Protein AF-A0A2D0IT79-F1 (afdb_monomer)

pLDDT: mean 73.41, std 15.83, range [39.12, 92.62]

Sequence (109 aa):
MIFGWNEYVKFNNNEHPEFQNVFTTPKIVFSVLTYDSQENYNDIENCFKNKEFHITIGNEKYNLGKRARSLVGTIPYEIISWYEGHDSLKFGTELKKAGETKRLCMNWI

Solvent-accessible surface area (backbone atoms only — not comparable to full-atom values): 6517 Å² total; per-residue (Å²): 122,54,84,48,82,60,78,78,78,82,69,61,66,87,82,49,62,91,57,75,80,79,71,92,67,50,41,42,42,44,41,44,73,46,81,97,43,72,64,57,34,51,55,54,46,57,58,50,58,97,18,32,38,37,39,32,51,66,91,47,76,32,63,25,43,48,64,73,48,74,43,79,43,103,48,87,47,25,45,37,37,34,25,54,40,78,35,32,48,53,51,55,58,56,72,66,56,76,95,67,94,64,58,77,46,80,46,67,89

Secondary structure (DSSP, 8-state):
-EEEEE------TTT-GGGTTT--S-EEEEEEE--S-HHHHHHHHHHHTTPEEEEEETTEEEEEEE--EEEE-SSTTEEEEEEESHHHHHHHHHHT-TT----EEEEE-

InterPro domains:
  IPR056725 Domain of unknown function DUF7823 [PF25136] (22-108)

Nearest PDB structures (foldseek):
  5ifm-assembly5_J  TM=3.991E-01  e=1.154E+00  Homo sapiens
  2bz2-assembly1_A  TM=3.003E-01  e=4.518E-01  Homo sapiens
  4lir-assembly1_B  TM=4.373E-01  e=4.194E+00  Homo sapiens
  2jx2-assembly1_A  TM=3.592E-01  e=1.845E+00  Homo sapiens
  3bv8-assembly1_A  TM=2.474E-01  e=6.423E-01  Staphylococcus aureus subsp. aureus Mu50

Foldseek 3Di:
DDWDFDDDPPPPCVVCVVCVPDDDFGKTKDKDADPDDPVRLVVVCVQQPPWWKWKDWANDIATLGHFPDWDCDPDHSMTITIGTDPSSVVVVVVVPPPDDDTDMDIHTD

Mean predicted aligned error: 9.68 Å

Organism: Xenorhabdus budapestensis (NCBI:txid290110)

Structure (mmCIF, N/CA/C/O backbone):
data_AF-A0A2D0IT79-F1
#
_entry.id   AF-A0A2D0IT79-F1
#
loop_
_atom_site.group_PDB
_atom_site.id
_atom_site.type_symbol
_atom_site.label_atom_id
_atom_site.label_alt_id
_atom_site.label_comp_id
_atom_site.label_asym_id
_atom_site.label_entity_id
_atom_site.label_seq_id
_atom_site.pdbx_PDB_ins_code
_atom_site.Cartn_x
_atom_site.Cartn_y
_atom_site.Cartn_z
_atom_site.occupancy
_atom_site.B_iso_or_equiv
_atom_site.auth_seq_id
_atom_site.auth_comp_id
_atom_site.auth_asym_id
_atom_site.auth_atom_id
_atom_site.pdbx_PDB_model_num
ATOM 1 N N . MET A 1 1 ? 10.449 5.944 -0.141 1.00 45.38 1 MET A N 1
ATOM 2 C CA . MET A 1 1 ? 9.065 5.441 -0.004 1.00 45.38 1 MET A CA 1
ATOM 3 C C . MET A 1 1 ? 8.239 6.549 0.614 1.00 45.38 1 MET A C 1
ATOM 5 O O . MET A 1 1 ? 8.595 7.003 1.695 1.00 45.38 1 MET A O 1
ATOM 9 N N . ILE A 1 2 ? 7.215 7.029 -0.092 1.00 46.09 2 ILE A N 1
ATOM 10 C CA . ILE A 1 2 ? 6.330 8.088 0.405 1.00 46.09 2 ILE A CA 1
ATOM 11 C C . ILE A 1 2 ? 4.965 7.457 0.659 1.00 46.09 2 ILE A C 1
ATOM 13 O O . ILE A 1 2 ? 4.393 6.818 -0.225 1.00 46.09 2 ILE A O 1
ATOM 17 N N . PHE A 1 3 ? 4.469 7.618 1.884 1.00 43.22 3 PHE A N 1
ATOM 18 C CA . PHE A 1 3 ? 3.155 7.144 2.290 1.00 43.22 3 PHE A CA 1
ATOM 19 C C . PHE A 1 3 ? 2.183 8.321 2.303 1.00 43.22 3 PHE A C 1
ATOM 21 O O . PHE A 1 3 ? 2.384 9.281 3.045 1.00 43.22 3 PHE A O 1
ATOM 28 N N . GLY A 1 4 ? 1.151 8.251 1.464 1.00 50.66 4 GLY A N 1
ATOM 29 C CA . GLY A 1 4 ? 0.117 9.274 1.370 1.00 50.66 4 GLY A CA 1
ATOM 30 C C . GLY A 1 4 ? -1.249 8.683 1.689 1.00 50.66 4 GLY A C 1
ATOM 31 O O . GLY A 1 4 ? -1.744 7.817 0.966 1.00 50.66 4 GLY A O 1
ATOM 32 N N . TRP A 1 5 ? -1.876 9.176 2.753 1.00 44.38 5 TRP A N 1
ATOM 33 C CA . TRP A 1 5 ? -3.294 8.956 3.010 1.00 44.38 5 TRP A CA 1
ATOM 34 C C . TRP A 1 5 ? -4.051 10.208 2.565 1.00 44.38 5 TRP A C 1
ATOM 36 O O . TRP A 1 5 ? -3.868 11.278 3.140 1.00 44.38 5 TRP A O 1
ATOM 46 N N . ASN A 1 6 ? -4.866 10.085 1.516 1.00 49.81 6 ASN A N 1
ATOM 47 C CA . ASN A 1 6 ? -5.717 11.176 1.056 1.00 49.81 6 ASN A CA 1
ATOM 48 C C . ASN A 1 6 ? -7.130 10.939 1.575 1.00 49.81 6 ASN A C 1
ATOM 50 O O . ASN A 1 6 ? -7.851 10.077 1.070 1.00 49.81 6 ASN A O 1
ATOM 54 N N . GLU A 1 7 ? -7.535 11.720 2.572 1.00 43.50 7 GLU A N 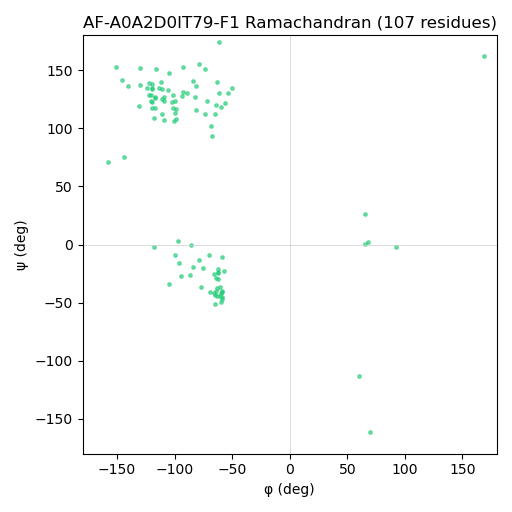1
ATOM 55 C CA . GLU A 1 7 ? -8.951 11.856 2.878 1.00 43.50 7 GLU A CA 1
ATOM 56 C C . GLU A 1 7 ? -9.573 12.869 1.948 1.00 43.50 7 GLU A C 1
ATOM 58 O O . GLU A 1 7 ? -9.116 14.006 1.833 1.00 43.50 7 GLU A O 1
ATOM 63 N N . TYR A 1 8 ? -10.647 12.456 1.294 1.00 52.06 8 TYR A N 1
ATOM 64 C CA . TYR A 1 8 ? -11.422 13.370 0.487 1.00 52.06 8 TYR A CA 1
ATOM 65 C C . TYR A 1 8 ? -12.211 14.290 1.408 1.00 52.06 8 TYR A C 1
ATOM 67 O O . TYR A 1 8 ? -13.146 13.870 2.092 1.00 52.06 8 TYR A O 1
ATOM 75 N N . VAL A 1 9 ? -11.840 15.569 1.401 1.00 39.12 9 VAL A N 1
ATOM 76 C CA . VAL A 1 9 ? -12.764 16.640 1.759 1.00 39.12 9 VAL A CA 1
ATOM 77 C C . VAL A 1 9 ? -13.918 16.533 0.767 1.00 39.12 9 VAL A C 1
ATOM 79 O O . VAL A 1 9 ? -13.719 16.600 -0.445 1.00 39.12 9 VAL A O 1
ATOM 82 N N . LYS A 1 10 ? -15.123 16.279 1.274 1.00 39.47 10 LYS A N 1
ATOM 83 C CA . LYS A 1 10 ? -16.336 16.235 0.463 1.00 39.47 10 LYS A CA 1
ATOM 84 C C . LYS A 1 10 ? -16.596 17.663 -0.020 1.00 39.47 10 LYS A C 1
ATOM 86 O O . LYS A 1 10 ? -17.164 18.461 0.719 1.00 39.47 10 LYS A O 1
ATOM 91 N N . PHE A 1 11 ? -16.110 18.014 -1.207 1.00 42.56 11 PHE A N 1
ATOM 92 C CA . PHE A 1 11 ? -16.437 19.301 -1.809 1.00 42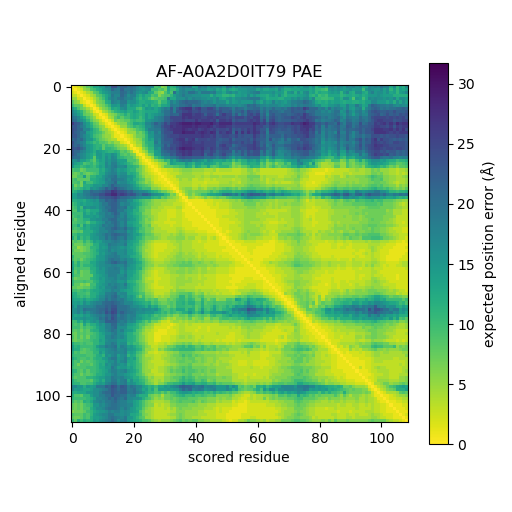.56 11 PHE A CA 1
ATOM 93 C C . PHE A 1 11 ? -17.941 19.344 -2.063 1.00 42.56 11 PHE A C 1
ATOM 95 O O . PHE A 1 11 ? -18.555 18.342 -2.441 1.00 42.56 11 PHE A O 1
ATOM 102 N N . ASN A 1 12 ? -18.554 20.496 -1.805 1.00 45.94 12 ASN A N 1
ATOM 103 C CA . ASN A 1 12 ? -19.938 20.699 -2.177 1.00 45.94 12 ASN A CA 1
ATOM 104 C C . ASN A 1 12 ? -19.991 20.663 -3.710 1.00 45.94 12 ASN A C 1
ATOM 106 O O . ASN A 1 12 ? -19.427 21.532 -4.369 1.00 45.94 12 ASN A O 1
ATOM 110 N N . ASN A 1 13 ? -20.622 19.637 -4.285 1.00 46.19 13 ASN A N 1
ATOM 111 C CA . ASN A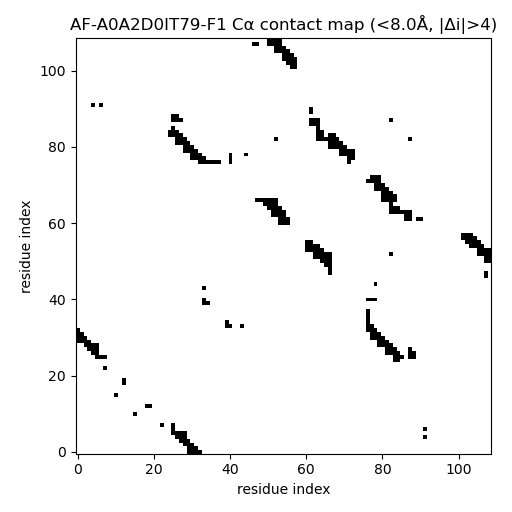 1 13 ? -20.590 19.356 -5.729 1.00 46.19 13 ASN A CA 1
ATOM 112 C C . ASN A 1 13 ? -21.126 20.503 -6.612 1.00 46.19 13 ASN A C 1
ATOM 114 O O . ASN A 1 13 ? -20.966 20.451 -7.831 1.00 46.19 13 ASN A O 1
ATOM 118 N N . ASN A 1 14 ? -21.757 21.510 -5.998 1.00 56.25 14 ASN A N 1
ATOM 119 C CA . ASN A 1 14 ? -22.256 22.725 -6.638 1.00 56.25 14 ASN A CA 1
ATOM 120 C C . ASN A 1 14 ? -21.194 23.828 -6.801 1.00 56.25 14 ASN A C 1
ATOM 122 O O . ASN A 1 14 ? -21.402 24.728 -7.605 1.00 56.25 14 ASN A O 1
ATOM 126 N N . GLU A 1 15 ? -20.090 23.787 -6.051 1.00 55.88 15 GLU A N 1
ATOM 127 C CA . GLU A 1 15 ? -19.053 24.832 -6.085 1.00 55.88 15 GLU A CA 1
ATOM 128 C C . GLU A 1 15 ? -17.912 24.498 -7.056 1.00 55.88 15 GLU A C 1
ATOM 130 O O . GLU A 1 15 ? -17.316 25.411 -7.616 1.00 55.88 15 GLU A O 1
ATOM 135 N N . HIS A 1 16 ? -17.654 23.207 -7.307 1.00 51.34 16 HIS A N 1
ATOM 136 C CA . HIS A 1 16 ? -16.578 22.746 -8.196 1.00 51.34 16 HIS A CA 1
ATOM 137 C C . HIS A 1 16 ? -16.965 21.487 -9.004 1.00 51.34 16 HIS A C 1
ATOM 139 O O . HIS A 1 16 ? -16.539 20.369 -8.677 1.00 51.34 16 HIS A O 1
ATOM 145 N N . PRO A 1 17 ? -17.806 21.625 -10.046 1.00 54.91 17 PRO A N 1
ATOM 146 C CA . PRO A 1 17 ? -18.274 20.508 -10.871 1.00 54.91 17 PRO A CA 1
ATOM 147 C C . PRO A 1 17 ? -17.149 19.770 -11.621 1.00 54.91 17 PRO A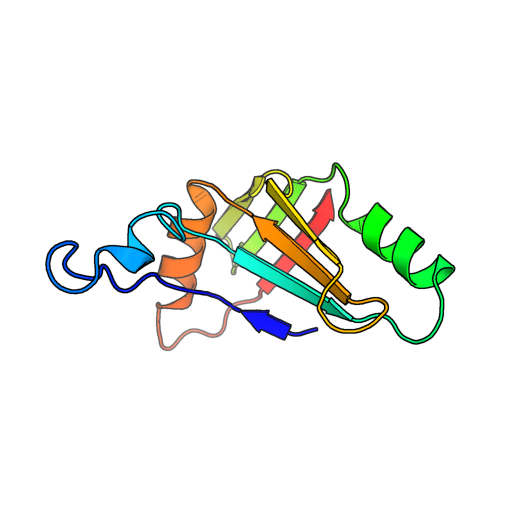 C 1
ATOM 149 O O . PRO A 1 17 ? -17.283 18.587 -11.931 1.00 54.91 17 PRO A O 1
ATOM 152 N N . GLU A 1 18 ? -16.013 20.420 -11.860 1.00 48.28 18 GLU A N 1
ATOM 153 C CA . GLU A 1 18 ? -14.817 19.854 -12.490 1.00 48.28 18 GLU A CA 1
ATOM 154 C C . GLU A 1 18 ? -14.177 18.704 -11.690 1.00 48.28 18 GLU A C 1
ATOM 156 O O . GLU A 1 18 ? -13.481 17.864 -12.263 1.00 48.28 18 GLU A O 1
ATOM 161 N N . PHE A 1 19 ? -14.450 18.607 -10.384 1.00 46.78 19 PHE A N 1
ATOM 162 C CA . PHE A 1 19 ? -13.928 17.537 -9.527 1.00 46.78 19 PHE A CA 1
ATOM 163 C C . PHE A 1 19 ? -14.912 16.373 -9.319 1.00 46.78 19 PHE A C 1
ATOM 165 O O . PHE A 1 19 ? -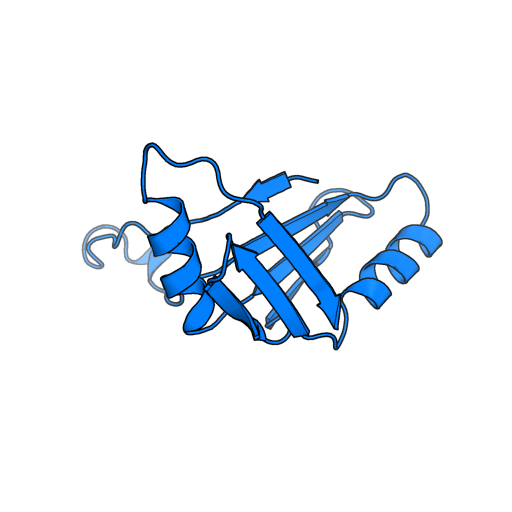14.567 15.412 -8.627 1.00 46.78 19 PHE A O 1
ATOM 172 N N . GLN A 1 20 ? -16.095 16.398 -9.956 1.00 44.75 20 GLN A N 1
ATOM 173 C CA . GLN A 1 20 ? -17.183 15.423 -9.745 1.00 44.75 20 GLN A CA 1
ATOM 174 C C . GLN A 1 20 ? -16.799 13.953 -9.997 1.00 44.75 20 GLN A C 1
ATOM 176 O O . GLN A 1 20 ? -17.433 13.064 -9.435 1.00 44.75 20 GLN A O 1
ATOM 181 N N . ASN A 1 21 ? -15.759 13.675 -10.791 1.00 42.66 21 ASN A N 1
ATOM 182 C CA . ASN A 1 21 ? -15.423 12.310 -11.224 1.00 42.66 21 ASN A CA 1
ATOM 183 C C . ASN A 1 21 ? -14.058 11.789 -10.771 1.00 42.66 21 ASN A C 1
ATOM 185 O O . ASN A 1 21 ? -13.711 10.648 -11.073 1.00 42.66 21 ASN A O 1
ATOM 189 N N . VAL A 1 22 ? -13.252 12.585 -10.066 1.00 46.38 22 VAL A N 1
ATOM 190 C CA . VAL A 1 22 ? -11.847 12.199 -9.875 1.00 46.38 22 VAL A CA 1
ATOM 191 C C . VAL A 1 22 ? -11.669 11.277 -8.657 1.00 46.38 22 VAL A C 1
ATOM 193 O O . VAL A 1 22 ? -10.769 10.430 -8.652 1.00 46.38 22 VAL A O 1
ATOM 196 N N . PHE A 1 23 ? -12.550 11.343 -7.646 1.00 51.00 23 PHE A N 1
ATOM 197 C CA . PHE A 1 23 ? -12.251 10.740 -6.342 1.00 51.00 23 PHE A CA 1
ATOM 198 C C . PHE A 1 23 ? -13.457 10.394 -5.434 1.00 51.00 23 PHE A C 1
ATOM 200 O O . PHE A 1 23 ? -13.659 11.004 -4.388 1.00 51.00 23 PHE A O 1
ATOM 207 N N . THR A 1 24 ? -14.250 9.381 -5.784 1.00 51.84 24 THR A N 1
ATOM 208 C CA . THR A 1 24 ? -15.453 9.004 -5.006 1.00 51.84 24 THR A CA 1
ATOM 209 C C . THR A 1 24 ? -15.249 7.871 -3.991 1.00 51.84 24 THR A C 1
ATOM 211 O O . THR A 1 24 ? -16.064 7.716 -3.083 1.00 51.84 24 THR A O 1
ATOM 214 N N . THR A 1 25 ? -14.158 7.107 -4.090 1.00 58.53 25 THR A N 1
ATOM 215 C CA . THR A 1 25 ? -13.872 5.951 -3.217 1.00 58.53 25 THR A CA 1
ATOM 216 C C . THR A 1 25 ? -12.643 6.236 -2.354 1.00 58.53 25 THR A C 1
ATOM 218 O O . THR A 1 25 ? -11.660 6.700 -2.923 1.00 58.53 25 THR A O 1
ATOM 221 N N . PRO A 1 26 ? -12.632 5.951 -1.036 1.00 61.72 26 PRO A N 1
ATOM 222 C CA . PRO A 1 26 ? -11.438 6.049 -0.189 1.00 61.72 26 PRO A CA 1
ATOM 223 C C . PRO A 1 26 ? -10.266 5.253 -0.775 1.00 61.72 26 PRO A C 1
ATOM 225 O O . PRO A 1 26 ? -10.441 4.085 -1.134 1.00 61.72 26 PRO A O 1
ATOM 228 N N . LYS A 1 27 ? -9.079 5.872 -0.876 1.00 72.12 27 LYS A N 1
ATOM 229 C CA . LYS A 1 27 ? -7.908 5.258 -1.525 1.00 72.12 27 LYS A CA 1
ATOM 230 C C . LYS A 1 27 ? -6.670 5.351 -0.655 1.00 72.12 27 LYS A C 1
ATOM 232 O O . LYS A 1 27 ? -6.354 6.414 -0.129 1.00 72.12 27 LYS A O 1
ATOM 237 N N . ILE A 1 28 ? -5.923 4.256 -0.610 1.00 80.19 28 ILE A N 1
ATOM 238 C CA . ILE A 1 28 ? -4.529 4.272 -0.163 1.00 80.19 28 ILE A CA 1
ATOM 239 C C . ILE A 1 28 ? -3.666 4.417 -1.395 1.00 80.19 28 ILE A C 1
ATOM 241 O O . ILE A 1 28 ? -3.829 3.662 -2.358 1.00 80.19 28 ILE A O 1
ATOM 245 N N . VAL A 1 29 ? -2.767 5.398 -1.363 1.00 80.12 29 VAL A N 1
ATOM 246 C CA . VAL A 1 29 ? -1.789 5.613 -2.422 1.00 80.12 29 VAL A CA 1
ATOM 247 C C . VAL A 1 29 ? -0.420 5.243 -1.886 1.00 80.12 29 VAL A C 1
ATOM 249 O O . VAL A 1 29 ? 0.042 5.780 -0.881 1.00 80.12 29 VAL A O 1
ATOM 252 N N . PHE A 1 30 ? 0.225 4.317 -2.579 1.00 80.50 30 PHE A N 1
ATOM 253 C CA . PHE A 1 30 ? 1.571 3.873 -2.269 1.00 80.50 30 PHE A CA 1
ATOM 254 C C . PHE A 1 30 ? 2.480 4.211 -3.447 1.00 80.50 30 PHE A C 1
ATOM 256 O O . PHE A 1 30 ? 2.240 3.719 -4.549 1.00 80.50 30 PHE A O 1
ATOM 263 N N . SER A 1 31 ? 3.484 5.064 -3.226 1.00 79.94 31 SER A N 1
ATOM 264 C CA . SER A 1 31 ? 4.499 5.389 -4.236 1.00 79.94 31 SER A CA 1
ATOM 265 C C . SER A 1 31 ? 5.849 4.779 -3.856 1.00 79.94 31 SER A C 1
ATOM 267 O O . SER A 1 31 ? 6.370 4.975 -2.745 1.00 79.94 31 SER A O 1
ATOM 269 N N . VAL A 1 32 ? 6.415 4.033 -4.805 1.00 81.44 32 VAL A N 1
ATOM 270 C CA . VAL A 1 32 ? 7.764 3.475 -4.737 1.00 81.44 32 VAL A CA 1
ATOM 271 C C . VAL A 1 32 ? 8.568 4.014 -5.901 1.00 81.44 32 VAL A C 1
ATOM 273 O O . VAL A 1 32 ? 8.199 3.831 -7.055 1.00 81.44 32 VAL A O 1
ATOM 276 N N . LEU A 1 33 ? 9.688 4.646 -5.576 1.00 80.44 33 LEU A N 1
ATOM 277 C CA . LEU A 1 33 ? 10.687 5.063 -6.542 1.00 80.44 33 LEU A CA 1
ATOM 278 C C . LEU A 1 33 ? 11.839 4.065 -6.496 1.00 80.44 33 LEU A C 1
ATOM 280 O O . LEU A 1 33 ? 12.355 3.774 -5.412 1.00 80.44 33 LEU A O 1
ATOM 284 N N . THR A 1 34 ? 12.228 3.554 -7.658 1.00 74.06 34 THR A N 1
ATOM 285 C CA . THR A 1 34 ? 13.426 2.727 -7.821 1.00 74.06 34 THR A CA 1
ATOM 286 C C . THR A 1 34 ? 14.513 3.562 -8.488 1.00 74.06 34 THR A C 1
ATOM 288 O O . THR A 1 34 ? 14.218 4.428 -9.307 1.00 74.06 34 THR A O 1
ATOM 291 N N . TYR A 1 35 ? 15.776 3.303 -8.151 1.00 64.88 35 TYR A N 1
ATOM 292 C CA . TYR A 1 35 ? 16.901 3.943 -8.827 1.00 64.88 35 TYR A CA 1
ATOM 293 C C . TYR A 1 35 ? 17.333 3.102 -10.046 1.00 64.88 35 TYR A C 1
ATOM 295 O O . TYR A 1 35 ? 17.498 1.882 -9.967 1.00 64.88 35 TYR A O 1
ATOM 303 N N . ASP A 1 36 ? 17.456 3.803 -11.170 1.00 66.06 36 ASP A N 1
ATOM 304 C CA . ASP A 1 36 ? 18.413 3.622 -12.267 1.00 66.06 36 ASP A CA 1
ATOM 305 C C . ASP A 1 36 ? 18.335 2.381 -13.180 1.00 66.06 36 ASP A C 1
ATOM 307 O O . ASP A 1 36 ? 19.130 2.294 -14.118 1.00 66.06 36 ASP A O 1
ATOM 311 N N . SER A 1 37 ? 17.377 1.456 -13.022 1.00 75.44 37 SER A N 1
ATOM 312 C CA . SER A 1 37 ? 17.191 0.381 -14.016 1.00 75.44 37 SER A CA 1
ATOM 313 C C . SER A 1 37 ? 15.740 -0.065 -14.231 1.00 75.44 37 SER A C 1
ATOM 315 O O . SER A 1 37 ? 14.949 -0.207 -13.299 1.00 75.44 37 SER A O 1
ATOM 317 N N . GLN A 1 38 ? 15.405 -0.351 -15.495 1.00 81.00 38 GLN A N 1
ATOM 318 C CA . GLN A 1 38 ? 14.118 -0.937 -15.891 1.00 81.00 38 GLN A CA 1
ATOM 319 C C . GLN A 1 38 ? 13.906 -2.334 -15.288 1.00 81.00 38 GLN A C 1
ATOM 321 O O . GLN A 1 38 ? 12.772 -2.738 -15.043 1.00 81.00 38 GLN A O 1
ATOM 326 N N . GLU A 1 39 ? 14.988 -3.071 -15.049 1.00 84.62 39 GLU A N 1
ATOM 327 C CA . GLU A 1 39 ? 14.960 -4.378 -14.393 1.00 84.62 39 GLU A CA 1
ATOM 328 C C . GLU A 1 39 ? 14.476 -4.251 -12.944 1.00 84.62 39 GLU A C 1
ATOM 330 O O . GLU A 1 39 ? 13.476 -4.867 -12.585 1.00 84.62 39 GLU A O 1
ATOM 335 N N . ASN A 1 40 ? 15.070 -3.338 -12.166 1.00 82.00 40 ASN A N 1
ATOM 336 C CA . ASN A 1 40 ? 14.642 -3.044 -10.796 1.00 82.00 40 ASN A CA 1
ATOM 337 C C . ASN A 1 40 ? 13.181 -2.586 -10.749 1.00 82.00 40 ASN A C 1
ATOM 339 O O . ASN A 1 40 ? 12.427 -2.983 -9.860 1.00 82.00 40 ASN A O 1
ATOM 343 N N . TYR A 1 41 ? 12.769 -1.766 -11.719 1.00 84.31 41 TYR A N 1
ATOM 344 C CA . TYR A 1 41 ? 11.374 -1.368 -11.859 1.00 84.31 41 TYR A CA 1
ATOM 345 C C . TYR A 1 41 ? 10.456 -2.574 -12.067 1.00 84.31 41 TYR A C 1
ATOM 347 O O . TYR A 1 41 ? 9.453 -2.698 -11.372 1.00 84.31 41 TYR A O 1
ATOM 355 N N . ASN A 1 42 ? 10.790 -3.472 -12.996 1.00 85.44 42 ASN A N 1
ATOM 356 C CA . ASN A 1 42 ? 9.976 -4.650 -13.286 1.00 85.44 42 ASN A CA 1
ATOM 357 C C . ASN A 1 42 ? 9.895 -5.596 -12.079 1.00 85.44 42 ASN A C 1
ATOM 359 O O . ASN A 1 42 ? 8.819 -6.115 -11.784 1.00 85.44 42 ASN A O 1
ATOM 363 N N . ASP A 1 43 ? 10.998 -5.788 -11.359 1.00 86.19 43 ASP A N 1
ATOM 364 C CA . ASP A 1 43 ? 11.045 -6.627 -10.159 1.00 86.19 43 ASP A CA 1
ATOM 365 C C . ASP A 1 43 ? 10.184 -6.057 -9.032 1.00 86.19 43 ASP A C 1
ATOM 367 O O . ASP A 1 43 ? 9.410 -6.779 -8.395 1.00 86.19 43 ASP A O 1
ATOM 371 N N . ILE A 1 44 ? 10.252 -4.743 -8.821 1.00 84.19 44 ILE A N 1
ATOM 372 C CA . ILE A 1 44 ? 9.426 -4.056 -7.829 1.00 84.19 44 ILE A CA 1
ATOM 373 C C . ILE A 1 44 ? 7.955 -4.054 -8.262 1.00 84.19 44 ILE A C 1
ATOM 375 O O . ILE A 1 44 ? 7.074 -4.327 -7.449 1.00 84.19 44 ILE A O 1
ATOM 379 N N . GLU A 1 45 ? 7.660 -3.832 -9.539 1.00 85.00 45 GLU A N 1
ATOM 380 C CA . GLU A 1 45 ? 6.304 -3.929 -10.080 1.00 85.00 45 GLU A CA 1
ATOM 381 C C . GLU A 1 45 ? 5.725 -5.337 -9.873 1.00 85.00 45 GLU A C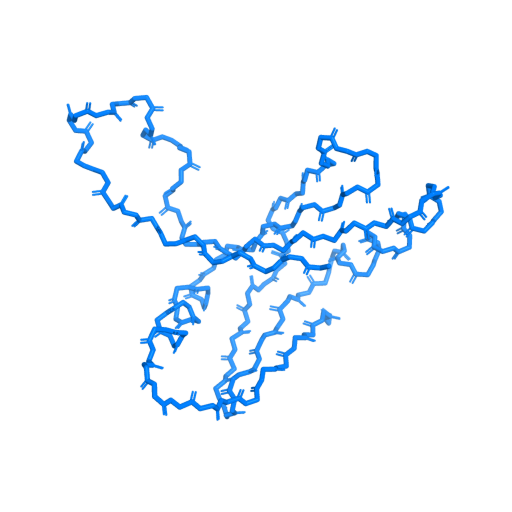 1
ATOM 383 O O . GLU A 1 45 ? 4.581 -5.478 -9.438 1.00 85.00 45 GLU A O 1
ATOM 388 N N . ASN A 1 46 ? 6.524 -6.385 -10.082 1.00 86.38 46 ASN A N 1
ATOM 389 C CA . ASN A 1 46 ? 6.142 -7.772 -9.812 1.00 86.38 46 ASN A CA 1
ATOM 390 C C . ASN A 1 46 ? 5.919 -8.057 -8.319 1.00 86.38 46 ASN A C 1
ATOM 392 O O . ASN A 1 46 ? 5.132 -8.944 -7.978 1.00 86.38 46 ASN A O 1
ATOM 396 N N . CYS A 1 47 ? 6.548 -7.301 -7.413 1.00 83.56 47 CYS A N 1
ATOM 397 C CA . CYS A 1 47 ? 6.265 -7.414 -5.983 1.00 83.56 47 CYS A CA 1
ATOM 398 C C . CYS A 1 47 ? 4.827 -7.007 -5.635 1.00 83.56 47 CYS A C 1
ATOM 400 O O . CYS A 1 47 ? 4.280 -7.547 -4.674 1.00 83.56 47 CYS A O 1
ATOM 402 N N . PHE A 1 48 ? 4.218 -6.102 -6.407 1.00 85.75 48 PHE A N 1
ATOM 403 C CA . PHE A 1 48 ? 2.875 -5.567 -6.150 1.00 85.75 48 PHE A CA 1
ATOM 404 C C . PHE A 1 48 ? 1.806 -6.143 -7.079 1.00 85.75 48 PHE A C 1
ATOM 406 O O . PHE A 1 48 ? 0.645 -6.300 -6.694 1.00 85.75 48 PHE A O 1
ATOM 413 N N . LYS A 1 49 ? 2.177 -6.437 -8.326 1.00 82.06 49 LYS A N 1
ATOM 414 C CA . LYS A 1 49 ? 1.260 -6.902 -9.362 1.00 82.06 49 LYS A CA 1
ATOM 415 C C . LYS A 1 49 ? 0.619 -8.227 -8.941 1.00 82.06 49 LYS A C 1
ATOM 417 O O . LYS A 1 49 ? 1.297 -9.175 -8.566 1.00 82.06 49 LYS A O 1
ATOM 422 N N . ASN A 1 50 ? -0.709 -8.289 -9.039 1.00 84.50 50 ASN A N 1
ATOM 423 C CA . ASN A 1 50 ? -1.555 -9.447 -8.716 1.00 84.50 50 ASN A CA 1
ATOM 424 C C . ASN A 1 50 ? -1.609 -9.895 -7.243 1.00 84.50 50 ASN A C 1
ATOM 426 O O . ASN A 1 50 ? -2.356 -10.836 -6.964 1.00 84.50 50 ASN A O 1
ATOM 430 N N . LYS A 1 51 ? -0.911 -9.219 -6.325 1.00 90.25 51 LYS A N 1
ATOM 431 C CA . LYS A 1 51 ? -0.962 -9.501 -4.884 1.00 90.25 51 LYS A CA 1
ATOM 432 C C . LYS A 1 51 ? -2.008 -8.654 -4.171 1.00 90.25 51 LYS A C 1
ATOM 434 O O . LYS A 1 51 ? -2.347 -7.556 -4.623 1.00 90.25 51 LYS A O 1
ATOM 439 N N . GLU A 1 52 ? -2.523 -9.168 -3.064 1.00 91.75 52 GLU A N 1
ATOM 440 C CA . GLU A 1 52 ? -3.360 -8.399 -2.152 1.00 91.75 52 GLU A CA 1
ATOM 441 C C . GLU A 1 52 ? -2.496 -7.607 -1.179 1.00 91.75 52 GLU A C 1
ATOM 443 O O . GLU A 1 52 ? -1.484 -8.100 -0.679 1.00 91.75 52 GLU A O 1
ATOM 448 N N . PHE A 1 53 ? -2.911 -6.380 -0.881 1.00 90.38 53 PHE A N 1
ATOM 449 C CA . PHE A 1 53 ? -2.233 -5.540 0.088 1.00 90.38 53 PHE A CA 1
ATOM 450 C C . PHE A 1 53 ? -2.937 -5.599 1.443 1.00 90.38 53 PHE A C 1
ATOM 452 O O . PHE A 1 53 ? -4.081 -5.175 1.597 1.00 90.38 53 PHE A O 1
ATOM 459 N N . HIS A 1 54 ? -2.223 -6.111 2.439 1.00 92.25 54 HIS A N 1
ATOM 460 C CA . HIS A 1 54 ? -2.690 -6.262 3.809 1.00 92.25 54 HIS A CA 1
ATOM 461 C C . HIS A 1 54 ? -1.931 -5.303 4.723 1.00 92.25 54 HIS A C 1
ATOM 463 O O . HIS A 1 54 ? -0.700 -5.225 4.680 1.00 92.25 54 HIS A O 1
ATOM 469 N N . ILE A 1 55 ? -2.661 -4.602 5.589 1.00 90.50 55 ILE A N 1
ATOM 470 C CA . ILE A 1 55 ? -2.084 -3.743 6.622 1.00 90.50 55 ILE A CA 1
ATOM 471 C C . ILE A 1 55 ? -2.522 -4.225 8.000 1.00 90.50 55 ILE A C 1
ATOM 473 O O . ILE A 1 55 ? -3.680 -4.565 8.218 1.00 90.50 55 ILE A O 1
ATOM 477 N N . THR A 1 56 ? -1.594 -4.233 8.953 1.00 92.62 56 THR A N 1
ATOM 478 C CA . THR A 1 56 ? -1.884 -4.467 10.370 1.00 92.62 56 THR A CA 1
ATOM 479 C C . THR A 1 56 ? -1.440 -3.262 11.195 1.00 92.62 56 THR A C 1
ATOM 481 O O . THR A 1 56 ? -0.293 -2.830 11.073 1.00 92.62 56 THR A O 1
ATOM 484 N N . ILE A 1 57 ? -2.332 -2.735 12.039 1.00 88.88 57 ILE A N 1
ATOM 485 C CA . ILE A 1 57 ? -2.025 -1.715 13.052 1.00 88.88 57 ILE A CA 1
ATOM 486 C C . ILE A 1 57 ? -2.320 -2.313 14.431 1.00 88.88 57 ILE A C 1
ATOM 488 O O . ILE A 1 57 ? -3.477 -2.491 14.809 1.00 88.88 57 ILE A O 1
ATOM 492 N N . GLY A 1 58 ? -1.279 -2.605 15.215 1.00 87.62 58 GLY A N 1
ATOM 493 C CA . GLY A 1 58 ? -1.457 -3.309 16.489 1.00 87.62 58 GLY A CA 1
ATOM 494 C C . GLY A 1 58 ? -2.091 -4.689 16.268 1.00 87.62 58 GLY A C 1
ATOM 495 O O . GLY A 1 58 ? -1.458 -5.549 15.663 1.00 87.62 58 GLY A O 1
ATOM 496 N N . ASN A 1 59 ? -3.329 -4.884 16.734 1.00 88.50 59 ASN A N 1
ATOM 497 C CA . ASN A 1 59 ? -4.100 -6.120 16.528 1.00 88.50 59 ASN A CA 1
ATOM 498 C C . ASN A 1 59 ? -5.134 -6.015 15.392 1.00 88.50 59 ASN A C 1
ATOM 500 O O . ASN A 1 59 ? -5.712 -7.029 15.002 1.00 88.50 59 ASN A O 1
ATOM 504 N N . GLU A 1 60 ? -5.361 -4.812 14.862 1.00 90.38 60 GLU A N 1
ATOM 505 C CA . GLU A 1 60 ? -6.332 -4.567 13.798 1.00 90.38 60 GLU A CA 1
ATOM 506 C C . GLU A 1 60 ? -5.734 -4.922 12.440 1.00 90.38 60 GLU A C 1
ATOM 508 O O . GLU A 1 60 ? -4.587 -4.570 12.151 1.00 90.38 60 GLU A O 1
ATOM 513 N N . LYS A 1 61 ? -6.518 -5.594 11.594 1.00 92.62 61 LYS A N 1
ATOM 514 C CA . LYS A 1 61 ? -6.107 -6.039 10.257 1.00 92.62 61 LYS A CA 1
ATOM 515 C C . LYS A 1 61 ? -7.035 -5.461 9.197 1.00 92.62 61 LYS A C 1
ATOM 517 O O . LYS A 1 61 ? -8.250 -5.461 9.371 1.00 92.62 61 LYS A O 1
ATOM 522 N N . TYR A 1 62 ? -6.446 -5.028 8.091 1.00 90.06 62 TYR A N 1
ATOM 523 C CA . TYR A 1 62 ? -7.121 -4.384 6.973 1.00 90.06 62 TYR A CA 1
ATOM 524 C C . TYR A 1 62 ? -6.686 -5.067 5.678 1.00 90.06 62 TYR A C 1
ATOM 526 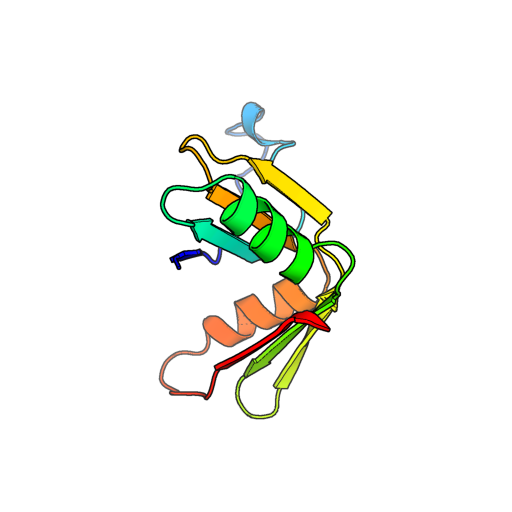O O . TYR A 1 62 ? -5.494 -5.056 5.360 1.00 90.06 62 TYR A O 1
ATOM 534 N N . ASN A 1 63 ? -7.628 -5.649 4.932 1.00 92.06 63 ASN A N 1
ATOM 535 C CA . ASN A 1 63 ? -7.352 -6.170 3.592 1.00 92.06 63 ASN A CA 1
ATOM 536 C C . ASN A 1 63 ? -7.802 -5.143 2.553 1.00 92.06 63 ASN A C 1
ATOM 538 O O . ASN A 1 63 ? -8.992 -4.942 2.316 1.00 92.06 63 ASN A O 1
ATOM 542 N N . LEU A 1 64 ? -6.833 -4.495 1.918 1.00 86.81 64 LEU A N 1
ATOM 543 C CA . LEU A 1 64 ? -7.067 -3.453 0.922 1.00 86.81 64 LEU A CA 1
ATOM 544 C C . LEU A 1 64 ? -7.287 -4.029 -0.480 1.00 86.81 64 LEU A C 1
ATOM 546 O O . LEU A 1 64 ? -7.509 -3.278 -1.428 1.00 86.81 64 LEU A O 1
ATOM 550 N N . GLY A 1 65 ? -7.225 -5.356 -0.606 1.00 89.19 65 GLY A N 1
ATOM 551 C CA . GLY A 1 65 ? -7.391 -6.083 -1.847 1.00 89.19 65 GLY A CA 1
ATOM 552 C C . GLY A 1 65 ? -6.231 -5.864 -2.808 1.00 89.19 65 GLY A C 1
ATOM 553 O O . GLY A 1 65 ? -5.123 -5.464 -2.439 1.00 89.19 65 GLY A O 1
ATOM 554 N N . LYS A 1 66 ? -6.487 -6.162 -4.079 1.00 90.00 66 LYS A N 1
ATOM 555 C CA . LYS A 1 66 ? -5.511 -5.972 -5.150 1.00 90.00 66 LYS A CA 1
ATOM 556 C C . LYS A 1 66 ? -5.445 -4.511 -5.566 1.00 90.00 66 LYS A C 1
ATOM 558 O O . LYS A 1 66 ? -6.411 -3.759 -5.456 1.00 90.00 66 LYS A O 1
ATOM 563 N N . ARG A 1 67 ? -4.299 -4.132 -6.124 1.00 87.31 67 ARG A N 1
ATOM 564 C CA . ARG A 1 67 ? -4.107 -2.814 -6.724 1.00 87.31 67 ARG A CA 1
ATOM 565 C C . ARG A 1 67 ? -5.155 -2.565 -7.816 1.00 87.31 67 ARG A C 1
ATOM 567 O O . ARG A 1 67 ? -5.208 -3.302 -8.797 1.00 87.31 67 ARG A O 1
ATOM 574 N N . ALA A 1 68 ? -5.941 -1.502 -7.660 1.00 80.69 68 ALA A N 1
ATOM 575 C CA . ALA A 1 68 ? -7.010 -1.137 -8.590 1.00 80.69 68 ALA A CA 1
ATOM 576 C C . ALA A 1 68 ? -6.468 -0.473 -9.864 1.00 80.69 68 ALA A C 1
ATOM 578 O O . ALA A 1 68 ? -6.985 -0.671 -10.959 1.00 80.69 68 ALA A O 1
ATOM 579 N N . ARG A 1 69 ? -5.410 0.327 -9.717 1.00 75.31 69 ARG A N 1
ATOM 580 C CA . ARG A 1 69 ? -4.740 1.027 -10.818 1.00 75.31 69 ARG A CA 1
ATOM 581 C C . ARG A 1 69 ? -3.269 1.242 -10.489 1.00 75.31 69 ARG A C 1
ATOM 583 O O . ARG A 1 69 ? -2.909 1.337 -9.312 1.00 75.31 69 ARG A O 1
ATOM 590 N N . SER A 1 70 ? -2.444 1.337 -11.524 1.00 72.31 70 SER A N 1
ATOM 591 C CA . SER A 1 70 ? -1.084 1.862 -11.441 1.00 72.31 70 SER A CA 1
ATOM 592 C C . SER A 1 70 ? -0.846 2.920 -12.506 1.00 72.31 70 SER A C 1
ATOM 594 O O . SER A 1 70 ? -1.466 2.910 -13.567 1.00 72.31 70 SER A O 1
ATOM 596 N N . LEU A 1 71 ? 0.052 3.842 -12.192 1.00 68.50 71 LEU A N 1
ATOM 597 C CA . LEU A 1 71 ? 0.613 4.813 -13.111 1.00 68.50 71 LEU A CA 1
ATOM 598 C C . LEU A 1 71 ? 2.119 4.622 -13.028 1.00 68.50 71 LEU A C 1
ATOM 600 O O . LEU A 1 71 ? 2.677 4.513 -11.931 1.00 68.50 71 LEU A O 1
ATOM 604 N N . VAL A 1 72 ? 2.751 4.600 -14.195 1.00 62.31 72 VAL A N 1
ATOM 605 C CA . VAL A 1 72 ? 4.158 4.972 -14.291 1.00 62.31 72 VAL A CA 1
ATOM 606 C C . VAL A 1 72 ? 4.196 6.444 -13.891 1.00 62.31 72 VAL A C 1
ATOM 608 O O . VAL A 1 72 ? 3.456 7.244 -14.470 1.00 62.31 72 VAL A O 1
ATOM 611 N N . GLY A 1 73 ? 4.928 6.778 -12.830 1.00 59.16 73 GLY A N 1
ATOM 612 C CA . GLY A 1 73 ? 4.970 8.151 -12.333 1.00 59.16 73 GLY A CA 1
ATOM 613 C C . GLY A 1 73 ? 5.529 9.132 -13.366 1.00 59.16 73 GLY A C 1
ATOM 614 O O . GLY A 1 73 ? 5.987 8.757 -14.445 1.00 59.16 73 GLY A O 1
ATOM 615 N N . THR A 1 74 ? 5.499 10.423 -13.041 1.00 60.47 74 THR A N 1
ATOM 616 C CA . THR A 1 74 ? 6.068 11.479 -13.902 1.00 60.47 74 THR A CA 1
ATOM 617 C C . THR A 1 74 ? 7.599 11.439 -13.952 1.00 60.47 74 THR A C 1
ATOM 619 O O . THR A 1 74 ? 8.209 12.143 -14.757 1.00 60.47 74 THR A O 1
ATOM 622 N N . ILE A 1 75 ? 8.211 10.610 -13.103 1.00 67.00 75 ILE A N 1
ATOM 623 C CA . ILE A 1 75 ? 9.646 10.366 -12.994 1.00 67.00 75 ILE A CA 1
ATOM 624 C C . ILE A 1 75 ? 9.927 8.927 -13.465 1.00 67.00 75 ILE A C 1
ATOM 626 O O . ILE A 1 75 ? 9.152 8.022 -13.132 1.00 67.00 75 ILE A O 1
ATOM 630 N N . PRO A 1 76 ? 11.022 8.679 -14.215 1.00 69.25 76 PRO A N 1
ATOM 631 C CA . PRO A 1 76 ? 11.434 7.326 -14.564 1.00 69.25 76 PRO A CA 1
ATOM 632 C C . PRO A 1 76 ? 11.490 6.422 -13.332 1.00 69.25 76 PRO A C 1
ATOM 634 O O . PRO A 1 76 ? 12.028 6.800 -12.294 1.00 69.25 76 PRO A O 1
ATOM 637 N N . TYR A 1 77 ? 10.937 5.220 -13.475 1.00 74.94 77 TYR A N 1
ATOM 638 C CA . TYR A 1 77 ? 10.969 4.164 -12.465 1.00 74.94 77 TYR A CA 1
ATOM 639 C C . TYR A 1 77 ? 10.203 4.453 -11.159 1.00 74.94 77 TYR A C 1
ATOM 641 O O . TYR A 1 77 ? 10.489 3.868 -10.114 1.00 74.94 77 TYR A O 1
ATOM 649 N N . GLU A 1 78 ? 9.183 5.311 -11.211 1.00 80.44 78 GLU A N 1
ATOM 650 C CA . GLU A 1 78 ? 8.198 5.435 -10.135 1.00 80.44 78 GLU A CA 1
ATOM 651 C C . GLU A 1 78 ? 6.977 4.534 -10.389 1.00 80.44 78 GLU A C 1
ATOM 653 O O . GLU A 1 78 ? 6.373 4.547 -11.466 1.00 80.44 78 GLU A O 1
ATOM 658 N N . ILE A 1 79 ? 6.586 3.777 -9.364 1.00 80.56 79 ILE A N 1
ATOM 659 C CA . ILE A 1 79 ? 5.366 2.971 -9.326 1.00 80.56 79 ILE A CA 1
ATOM 660 C C . ILE A 1 79 ? 4.420 3.603 -8.320 1.00 80.56 79 ILE A C 1
ATOM 662 O O . ILE A 1 79 ? 4.654 3.548 -7.110 1.00 80.56 79 ILE A O 1
ATOM 666 N N . ILE A 1 80 ? 3.313 4.146 -8.818 1.00 83.00 80 ILE A N 1
ATOM 667 C CA . ILE A 1 80 ? 2.222 4.623 -7.972 1.00 83.00 80 ILE A CA 1
ATOM 668 C C . ILE A 1 80 ? 1.114 3.575 -8.001 1.00 83.00 80 ILE A C 1
ATOM 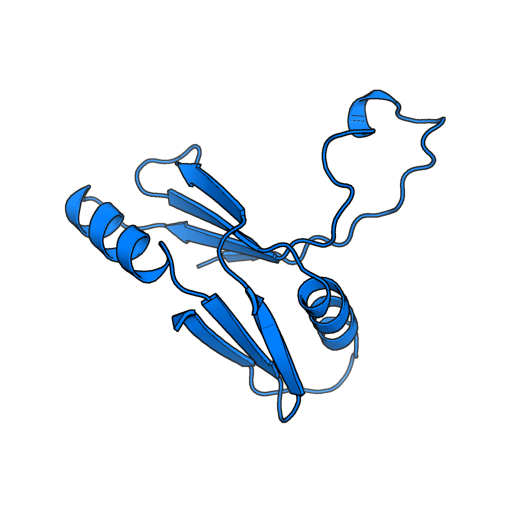670 O O . ILE A 1 80 ? 0.620 3.205 -9.066 1.00 83.00 80 ILE A O 1
ATOM 674 N N . SER A 1 81 ? 0.735 3.075 -6.829 1.00 83.69 81 SER A N 1
ATOM 675 C CA . SER A 1 81 ? -0.283 2.041 -6.650 1.00 83.69 81 SER A CA 1
ATOM 676 C C . SER A 1 81 ? -1.456 2.580 -5.845 1.00 83.69 81 SER A C 1
ATOM 678 O O . SER A 1 81 ? -1.270 3.086 -4.739 1.00 83.69 81 SER A O 1
ATOM 680 N N . TRP A 1 82 ? -2.668 2.435 -6.382 1.00 84.69 82 TRP A N 1
ATOM 681 C CA . TRP A 1 82 ? -3.898 2.777 -5.670 1.00 84.69 82 TRP A CA 1
ATOM 682 C C . TRP A 1 82 ? -4.626 1.518 -5.227 1.00 84.69 82 TRP A C 1
ATOM 684 O O . TRP A 1 82 ? -4.862 0.613 -6.033 1.00 84.69 82 TRP A O 1
ATOM 694 N N . TYR A 1 83 ? -5.041 1.520 -3.967 1.00 82.81 83 TYR A N 1
ATOM 695 C CA . TYR A 1 83 ? -5.864 0.478 -3.370 1.00 82.81 83 TYR A CA 1
ATOM 696 C C . TYR A 1 83 ? -7.196 1.076 -2.949 1.00 82.81 83 TYR A C 1
ATOM 698 O O . TYR A 1 83 ? -7.243 2.078 -2.229 1.00 82.81 83 TYR A O 1
ATOM 706 N N . GLU A 1 84 ? -8.271 0.466 -3.426 1.00 79.69 84 GLU A N 1
ATOM 707 C CA . GLU A 1 84 ? -9.644 0.895 -3.194 1.00 79.69 84 GLU A CA 1
ATOM 708 C C . GLU A 1 84 ? -10.375 -0.235 -2.477 1.00 79.69 84 GLU A C 1
ATOM 710 O O . GLU A 1 84 ? -10.240 -1.398 -2.847 1.00 79.69 84 GLU A O 1
ATOM 715 N N . GLY A 1 85 ? -11.141 0.091 -1.440 1.00 72.19 85 GLY A N 1
ATOM 716 C CA . GLY A 1 85 ? -11.838 -0.933 -0.677 1.00 72.19 85 GLY A CA 1
ATOM 717 C C . GLY A 1 85 ? -12.443 -0.409 0.612 1.00 72.19 85 GLY A C 1
ATOM 718 O O . GLY A 1 85 ? -12.080 0.654 1.119 1.00 72.19 85 GLY A O 1
ATOM 719 N N . HIS A 1 86 ? -13.376 -1.184 1.155 1.00 76.44 86 HIS A N 1
ATOM 720 C CA . HIS A 1 86 ? -14.053 -0.854 2.405 1.00 76.44 86 HIS A CA 1
ATOM 721 C C . HIS A 1 86 ? -13.069 -0.746 3.584 1.00 76.44 86 HIS A C 1
ATOM 723 O O . HIS A 1 86 ? -13.199 0.137 4.432 1.00 76.44 86 HIS A O 1
ATOM 729 N N . ASP A 1 87 ? -12.037 -1.592 3.608 1.00 84.06 87 ASP A N 1
ATOM 730 C CA . ASP A 1 87 ? -11.022 -1.568 4.661 1.00 84.06 87 ASP A CA 1
ATOM 731 C C . ASP A 1 87 ? -10.034 -0.403 4.522 1.00 84.06 87 ASP A C 1
ATOM 733 O O . ASP A 1 87 ? -9.478 0.018 5.535 1.00 84.06 87 ASP A O 1
ATOM 737 N N . SER A 1 88 ? -9.895 0.205 3.334 1.00 75.44 88 SER A N 1
ATOM 738 C CA . SER A 1 88 ? -9.149 1.461 3.182 1.00 75.44 88 SER A CA 1
ATOM 739 C C . SER A 1 88 ? -9.761 2.547 4.070 1.00 75.44 88 SER A C 1
ATOM 741 O O . SER A 1 88 ? -9.047 3.192 4.830 1.00 75.44 88 SER A O 1
ATOM 743 N N . LEU A 1 89 ? -11.090 2.712 4.053 1.00 74.69 89 LEU A N 1
ATOM 744 C CA . LEU A 1 89 ? -11.781 3.714 4.878 1.00 74.69 89 LEU A CA 1
ATOM 745 C C . LEU A 1 89 ? -11.567 3.491 6.381 1.00 74.69 89 LEU A C 1
ATOM 747 O O . LEU A 1 89 ? -11.312 4.441 7.129 1.00 74.69 89 LEU A O 1
ATOM 751 N N . LYS A 1 90 ? -11.673 2.232 6.822 1.00 80.38 90 LYS A N 1
ATOM 752 C CA . LYS A 1 90 ? -11.454 1.873 8.228 1.00 80.38 90 LYS A CA 1
ATOM 753 C C . LYS A 1 90 ? -10.021 2.173 8.652 1.00 80.38 90 LYS A C 1
ATOM 755 O O . LYS A 1 90 ? -9.819 2.774 9.701 1.00 80.38 90 LYS A O 1
ATOM 760 N N . PHE A 1 91 ? -9.052 1.816 7.813 1.00 81.62 91 PHE A N 1
ATOM 761 C CA . PHE A 1 91 ? -7.643 2.094 8.054 1.00 81.62 91 PHE A CA 1
ATOM 762 C C . PHE A 1 91 ? -7.376 3.599 8.208 1.00 81.62 91 PHE A C 1
ATOM 764 O O . PHE A 1 91 ? -6.726 4.013 9.164 1.00 81.62 91 PHE A O 1
ATOM 771 N N . GLY A 1 92 ? -7.940 4.438 7.335 1.00 74.50 92 GLY A N 1
ATOM 772 C CA . GLY A 1 92 ? -7.836 5.894 7.470 1.00 74.50 92 GLY A CA 1
ATOM 773 C C . GLY A 1 92 ? -8.400 6.435 8.779 1.00 74.50 92 GLY A C 1
ATOM 774 O O . GLY A 1 92 ? -7.799 7.288 9.428 1.00 74.50 92 GLY A O 1
ATOM 775 N N . THR A 1 93 ? -9.542 5.890 9.197 1.00 77.19 93 THR A N 1
ATOM 776 C CA . THR A 1 93 ? -10.163 6.232 10.483 1.00 77.19 93 THR A CA 1
ATOM 777 C C . THR A 1 93 ? -9.270 5.826 11.657 1.00 77.19 93 THR A C 1
ATOM 779 O O . THR A 1 93 ? -9.167 6.568 12.630 1.00 77.19 93 THR A O 1
ATOM 782 N N . GLU A 1 94 ? -8.585 4.684 11.564 1.00 80.25 94 GLU A N 1
ATOM 783 C CA . GLU A 1 94 ? -7.631 4.234 12.581 1.00 80.25 94 GLU A CA 1
ATOM 784 C C . GLU A 1 94 ? -6.416 5.166 12.681 1.00 80.25 94 GLU A C 1
ATOM 786 O O . GLU A 1 94 ? -6.024 5.520 13.790 1.00 80.25 94 GLU A O 1
ATOM 791 N N . LEU A 1 95 ? -5.868 5.637 11.553 1.00 76.38 95 LEU A N 1
ATOM 792 C CA . LEU A 1 95 ? -4.732 6.574 11.538 1.00 76.38 95 LEU A CA 1
ATOM 793 C C . LEU A 1 95 ? -5.032 7.923 12.208 1.00 76.38 95 LEU A C 1
ATOM 795 O O . LEU A 1 95 ? -4.115 8.603 12.666 1.00 76.38 95 LEU A O 1
ATOM 799 N N . LYS A 1 96 ? -6.304 8.321 12.274 1.00 74.12 96 LYS A N 1
ATOM 800 C CA . LYS A 1 96 ? -6.743 9.565 12.924 1.00 74.12 96 LYS A CA 1
ATOM 801 C C . LYS A 1 96 ? -6.812 9.483 14.443 1.00 74.12 96 LYS A C 1
ATOM 803 O O . LYS A 1 96 ? -6.970 10.519 15.089 1.00 74.12 96 LYS A O 1
ATOM 808 N N . LYS A 1 97 ? -6.752 8.283 15.026 1.00 77.56 97 LYS A N 1
ATOM 809 C CA . LYS A 1 97 ? -6.763 8.120 16.482 1.00 77.56 97 LYS A CA 1
ATOM 810 C C . LYS A 1 97 ? -5.454 8.682 17.040 1.00 77.56 97 LYS A C 1
ATOM 812 O O . LYS A 1 97 ? -4.397 8.070 16.925 1.00 77.56 97 LYS A O 1
ATOM 817 N N . ALA A 1 98 ? -5.523 9.891 17.589 1.00 69.38 98 ALA A N 1
ATOM 818 C CA . ALA A 1 98 ? -4.364 10.602 18.109 1.00 69.38 98 ALA A CA 1
ATOM 819 C C . ALA A 1 98 ? -3.873 10.006 19.439 1.00 69.38 98 ALA A C 1
ATOM 821 O O . ALA A 1 98 ? -4.662 9.503 20.235 1.00 69.38 98 ALA A O 1
ATOM 822 N N . GLY A 1 99 ? -2.569 10.134 19.703 1.00 74.88 99 GLY A N 1
ATOM 823 C CA . GLY A 1 99 ? -1.974 9.870 21.019 1.00 74.88 99 GLY A CA 1
ATOM 824 C C . GLY A 1 99 ? -1.448 8.452 21.255 1.00 74.88 99 GLY A C 1
ATOM 825 O O . GLY A 1 99 ? -0.861 8.210 22.305 1.00 74.88 99 GLY A O 1
ATOM 826 N N . GLU A 1 100 ? -1.588 7.533 20.293 1.00 78.69 100 GLU A N 1
ATOM 827 C CA . GLU A 1 100 ? -1.106 6.153 20.428 1.00 78.69 100 GLU A CA 1
ATOM 828 C C . GLU A 1 100 ? -0.065 5.793 19.361 1.00 78.69 100 GLU A C 1
ATOM 830 O O . GLU A 1 100 ? -0.335 5.825 18.161 1.00 78.69 100 GLU A O 1
ATOM 835 N N . THR A 1 101 ? 1.123 5.368 19.797 1.00 81.69 101 THR A N 1
ATOM 836 C CA . THR A 1 101 ? 2.110 4.741 18.908 1.00 81.69 101 THR A CA 1
ATOM 837 C C . THR A 1 101 ? 1.755 3.271 18.723 1.00 81.69 101 THR A C 1
ATOM 839 O O . THR A 1 101 ? 1.832 2.484 19.668 1.00 81.69 101 THR A O 1
ATOM 842 N N . LYS A 1 102 ? 1.416 2.873 17.494 1.00 82.75 102 LYS A N 1
ATOM 843 C CA . LYS A 1 102 ? 1.119 1.478 17.138 1.00 82.75 102 LYS A CA 1
ATOM 844 C C . LYS A 1 102 ? 2.124 0.939 16.128 1.00 82.75 102 LYS A C 1
ATOM 846 O O . LYS A 1 102 ? 2.676 1.676 15.316 1.00 82.75 102 LYS A O 1
ATOM 851 N N . ARG A 1 103 ? 2.355 -0.376 16.167 1.00 86.44 103 ARG A N 1
ATOM 852 C CA . ARG A 1 103 ? 3.154 -1.066 15.146 1.00 86.44 103 ARG A CA 1
ATOM 853 C C . ARG A 1 103 ? 2.352 -1.138 13.852 1.00 86.44 103 ARG A C 1
ATOM 855 O O . ARG A 1 103 ? 1.253 -1.686 13.865 1.00 86.44 103 ARG A O 1
ATOM 862 N N . LEU A 1 104 ? 2.929 -0.617 12.773 1.00 87.19 104 LEU A N 1
ATOM 863 C CA . LEU A 1 104 ? 2.414 -0.730 11.414 1.00 87.19 104 LEU A CA 1
ATOM 864 C C . LEU A 1 104 ? 3.168 -1.849 10.687 1.00 87.19 104 LEU A C 1
ATOM 866 O O . LEU A 1 104 ? 4.392 -1.804 10.580 1.00 87.19 104 LEU A O 1
ATOM 870 N N . CYS A 1 105 ? 2.441 -2.836 10.174 1.00 90.44 105 CYS A N 1
ATOM 871 C CA . CYS A 1 105 ? 2.975 -3.865 9.287 1.00 90.44 105 CYS A CA 1
ATOM 872 C C . CYS A 1 105 ? 2.243 -3.805 7.946 1.00 90.44 105 CYS A C 1
ATOM 874 O O . CYS A 1 105 ? 1.018 -3.711 7.913 1.00 90.44 105 CYS A O 1
ATOM 876 N N . MET A 1 106 ? 3.005 -3.852 6.857 1.00 89.19 106 MET A N 1
ATOM 877 C CA . MET A 1 106 ? 2.525 -3.801 5.479 1.00 89.19 106 MET A CA 1
ATOM 878 C C . MET A 1 106 ? 2.998 -5.061 4.766 1.00 89.19 106 MET A C 1
ATOM 880 O O . MET A 1 106 ? 4.187 -5.374 4.823 1.00 89.19 106 MET A O 1
ATOM 884 N N . ASN A 1 107 ? 2.086 -5.783 4.118 1.00 91.00 107 ASN A N 1
ATOM 885 C CA . ASN A 1 107 ? 2.422 -7.023 3.433 1.00 91.00 107 ASN A CA 1
ATOM 886 C C . ASN A 1 107 ? 1.673 -7.160 2.105 1.00 91.00 107 ASN A C 1
ATOM 888 O O . ASN A 1 107 ? 0.471 -6.909 2.043 1.00 91.00 107 ASN A O 1
ATOM 892 N N . TRP A 1 108 ? 2.384 -7.600 1.069 1.00 90.62 108 TRP A N 1
ATOM 893 C CA . TRP A 1 108 ? 1.818 -7.940 -0.233 1.00 90.62 108 TRP A CA 1
ATOM 894 C C . TRP A 1 108 ? 1.878 -9.451 -0.412 1.00 90.62 108 TRP A C 1
ATOM 896 O O . TRP A 1 108 ? 2.966 -10.007 -0.595 1.00 90.62 108 TRP A O 1
ATOM 906 N N . ILE A 1 109 ? 0.712 -10.094 -0.331 1.00 89.25 109 ILE A N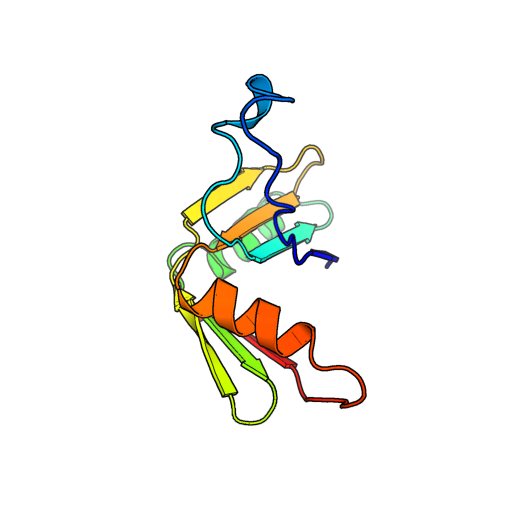 1
ATOM 907 C CA . ILE A 1 109 ? 0.546 -11.555 -0.325 1.00 89.25 109 ILE A CA 1
ATOM 908 C C . ILE A 1 109 ? -0.135 -12.003 -1.614 1.00 89.25 109 ILE A C 1
ATOM 910 O O . ILE A 1 109 ? -1.144 -11.373 -2.008 1.00 89.25 109 ILE A O 1
#

Radius of gyration: 15.55 Å; Cα contacts (8 Å, |Δi|>4): 176; chains: 1; bounding box: 41×36×37 Å